Protein AF-A0A7C1GXV6-F1 (afdb_monomer)

Solvent-accessible surface area (backbone atoms only — not comparable to full-atom values): 8907 Å² total; per-residue (Å²): 90,72,51,75,50,75,49,78,48,62,42,33,51,74,72,51,61,71,43,50,55,37,49,70,36,58,90,50,92,88,45,74,55,27,52,64,57,27,50,49,41,49,56,13,44,75,26,72,30,44,61,50,76,50,57,36,68,71,62,5,38,41,39,38,34,27,36,34,86,86,38,89,80,54,76,77,85,72,67,52,35,61,52,54,46,50,55,42,55,77,35,64,89,58,82,51,77,48,77,50,76,42,95,95,42,74,37,77,48,49,49,62,64,48,43,71,72,46,60,89,56,57,68,60,37,72,67,48,44,51,50,52,34,49,51,46,47,51,48,55,54,59,52,73,56,69,93,76,88,83,84,87,135

pLDDT: mean 88.83, std 12.43, range [42.03, 98.38]

Secondary structure (DSSP, 8-state):
-EEEEEE-S----HHHHHHTTSTT--S-SS-S---HHHHHHHHHHHTT--EEEEEETTTEEEEEEE--TT-TT------HHHHHHHHHHH-TTS--EEEEEETTEEEEEEHHHHHHHHTTS-TTSHHHHHHHHHHHHHHHHGGGS-TT-----

Nearest PDB structures (foldseek):
  1gkz-assembly1_A  TM=8.587E-01  e=1.634E-03  Rattus norvegicus
  8f5s-assembly1_A-3  TM=8.674E-01  e=2.210E-03  Homo sapiens
  8f5f-assembly1_A-3  TM=8.653E-01  e=2.347E-03  Homo sapiens
  8f5j-assembly1_A-2  TM=8.456E-01  e=3.372E-03  Homo sapiens
  2e0a-assembly1_B  TM=7.970E-01  e=4.843E-03  Homo sapiens

Mean predicted aligned error: 6.39 Å

Structure (mmCIF, N/CA/C/O backbone):
data_AF-A0A7C1GXV6-F1
#
_entry.id   AF-A0A7C1GXV6-F1
#
loop_
_atom_site.group_PDB
_atom_site.id
_atom_site.type_symbol
_atom_site.label_atom_id
_atom_site.label_alt_id
_atom_site.label_comp_id
_atom_site.label_asym_id
_atom_site.label_entity_id
_atom_site.label_seq_id
_atom_site.pdbx_PDB_ins_code
_atom_site.Cartn_x
_atom_site.Cartn_y
_atom_site.Cartn_z
_atom_site.occupancy
_atom_site.B_iso_or_equiv
_atom_site.auth_seq_id
_atom_site.auth_comp_id
_atom_site.auth_asym_id
_atom_site.auth_atom_id
_atom_site.pdbx_PDB_model_num
ATOM 1 N N . PHE A 1 1 ? 15.215 -4.559 -0.369 1.00 86.38 1 PHE A N 1
ATOM 2 C CA . PHE A 1 1 ? 13.899 -3.974 -0.029 1.00 86.38 1 PHE A CA 1
ATOM 3 C C . PHE A 1 1 ? 12.876 -4.410 -1.057 1.00 86.38 1 PHE A C 1
ATOM 5 O O . PHE A 1 1 ? 13.225 -4.508 -2.227 1.00 86.38 1 PHE A O 1
ATOM 12 N N . SER A 1 2 ? 11.643 -4.681 -0.638 1.00 92.69 2 SER A N 1
ATOM 13 C CA . SER A 1 2 ? 10.553 -5.011 -1.553 1.00 92.69 2 SER A CA 1
ATOM 14 C C . SER A 1 2 ? 9.232 -4.434 -1.067 1.00 92.69 2 SER A C 1
ATOM 16 O O . SER A 1 2 ? 8.992 -4.388 0.137 1.00 92.69 2 SER A O 1
ATOM 18 N N . LEU A 1 3 ? 8.380 -4.070 -2.015 1.00 94.56 3 LEU A N 1
ATOM 19 C CA . LEU A 1 3 ? 6.985 -3.704 -1.825 1.00 94.56 3 LEU A CA 1
ATOM 20 C C . LEU A 1 3 ? 6.117 -4.748 -2.527 1.00 94.56 3 LEU A C 1
ATOM 22 O O . LEU A 1 3 ? 6.403 -5.128 -3.661 1.00 94.56 3 LEU A O 1
ATOM 26 N N . GLU A 1 4 ? 5.052 -5.180 -1.867 1.00 97.50 4 GLU A N 1
ATOM 27 C CA . GLU A 1 4 ? 4.032 -6.031 -2.465 1.00 97.50 4 GLU A CA 1
ATOM 28 C C . GLU A 1 4 ? 2.654 -5.456 -2.148 1.00 97.50 4 GLU A C 1
ATOM 30 O O . GLU A 1 4 ? 2.392 -5.054 -1.015 1.00 97.50 4 GLU A O 1
ATOM 35 N N . VAL A 1 5 ? 1.792 -5.395 -3.158 1.00 97.50 5 VAL A N 1
ATOM 36 C CA . VAL A 1 5 ? 0.395 -4.975 -3.032 1.00 97.50 5 VAL A CA 1
ATOM 37 C C . VAL A 1 5 ? -0.470 -6.086 -3.603 1.00 97.50 5 VAL A C 1
ATOM 39 O O . VAL A 1 5 ? -0.205 -6.574 -4.703 1.00 97.50 5 VAL A O 1
ATOM 42 N N . ARG A 1 6 ? -1.495 -6.482 -2.848 1.00 98.38 6 ARG A N 1
ATOM 43 C CA . ARG A 1 6 ? -2.480 -7.486 -3.251 1.00 98.38 6 ARG A CA 1
ATOM 44 C C . ARG A 1 6 ? -3.876 -6.900 -3.130 1.00 98.38 6 ARG A C 1
ATOM 46 O O . ARG A 1 6 ? -4.179 -6.261 -2.126 1.00 98.38 6 ARG A O 1
ATOM 53 N N . ASP A 1 7 ? -4.715 -7.156 -4.121 1.00 97.69 7 ASP A N 1
ATOM 54 C CA . ASP A 1 7 ? -6.144 -6.867 -4.072 1.00 97.69 7 ASP A CA 1
ATOM 55 C C . ASP A 1 7 ? -6.963 -8.087 -4.505 1.00 97.69 7 ASP A C 1
ATOM 57 O O . ASP A 1 7 ? -6.455 -8.989 -5.167 1.00 97.69 7 ASP A O 1
ATOM 61 N N . ASN A 1 8 ? -8.236 -8.096 -4.119 1.00 97.56 8 ASN A N 1
ATOM 62 C CA . ASN A 1 8 ? -9.256 -9.059 -4.536 1.00 97.56 8 ASN A CA 1
ATOM 63 C C . ASN A 1 8 ? -10.274 -8.407 -5.492 1.00 97.56 8 ASN A C 1
ATOM 65 O O . ASN A 1 8 ? -11.471 -8.700 -5.441 1.00 97.56 8 ASN A O 1
ATOM 69 N N . GLY A 1 9 ? -9.818 -7.443 -6.296 1.00 95.69 9 GLY A N 1
ATOM 70 C CA . GLY A 1 9 ? -10.647 -6.716 -7.247 1.00 95.69 9 GLY A CA 1
ATOM 71 C C . GLY A 1 9 ? -10.993 -7.540 -8.488 1.00 95.69 9 GLY A C 1
ATOM 72 O O . GLY A 1 9 ? -10.887 -8.761 -8.524 1.00 95.69 9 GLY A O 1
ATOM 73 N N . SER A 1 10 ? -11.390 -6.856 -9.562 1.00 96.25 10 SER A N 1
ATOM 74 C CA . SER A 1 10 ? -11.804 -7.510 -10.812 1.00 96.25 10 SER A CA 1
ATOM 75 C C . SER A 1 10 ? -10.677 -8.235 -11.549 1.00 96.25 10 SER A C 1
ATOM 77 O O . SER A 1 10 ? -10.966 -9.004 -12.461 1.00 96.25 10 SER A O 1
ATOM 79 N N . GLY A 1 11 ? -9.418 -7.960 -11.204 1.00 96.50 11 GLY A N 1
ATOM 80 C CA . GLY A 1 11 ? -8.251 -8.417 -11.951 1.00 96.50 11 GLY A CA 1
ATOM 81 C C . GLY A 1 11 ? -8.220 -7.924 -13.402 1.00 96.50 11 GLY A C 1
ATOM 82 O O . GLY A 1 11 ? -8.997 -7.050 -13.804 1.00 96.50 11 GLY A O 1
ATOM 83 N N . MET A 1 12 ? -7.287 -8.482 -14.167 1.00 96.50 12 MET A N 1
ATOM 84 C CA . MET A 1 12 ? -6.984 -8.159 -15.560 1.00 96.50 12 MET A CA 1
ATOM 85 C C . MET A 1 12 ? -6.825 -9.456 -16.362 1.00 96.50 12 MET A C 1
ATOM 87 O O . MET A 1 12 ? -6.446 -10.490 -15.810 1.00 96.50 12 MET A O 1
ATOM 91 N N . ASP A 1 13 ? -7.138 -9.407 -17.655 1.00 95.81 13 ASP A N 1
ATOM 92 C CA . ASP A 1 13 ? -6.789 -10.472 -18.596 1.00 95.81 13 ASP A CA 1
ATOM 93 C C . ASP A 1 13 ? -5.334 -10.325 -19.077 1.00 95.81 13 ASP A C 1
ATOM 95 O O . ASP A 1 13 ? -4.672 -9.320 -18.808 1.00 95.81 13 ASP A O 1
ATOM 99 N N . GLU A 1 14 ? -4.823 -11.339 -19.779 1.00 93.75 14 GLU A N 1
ATOM 100 C CA . GLU A 1 14 ? -3.433 -11.365 -20.261 1.00 93.75 14 GLU A CA 1
ATOM 101 C C . GLU A 1 14 ? -3.111 -10.153 -21.148 1.00 93.75 14 GLU A C 1
ATOM 103 O O . GLU A 1 14 ? -2.085 -9.501 -20.961 1.00 93.75 14 GLU A O 1
ATOM 108 N N . ALA A 1 15 ? -4.033 -9.783 -22.043 1.00 92.81 15 ALA A N 1
ATOM 109 C CA . ALA A 1 15 ? -3.870 -8.633 -22.927 1.00 92.81 15 ALA A CA 1
ATOM 110 C C . ALA A 1 15 ? -3.752 -7.313 -22.144 1.00 92.81 15 ALA A C 1
ATOM 112 O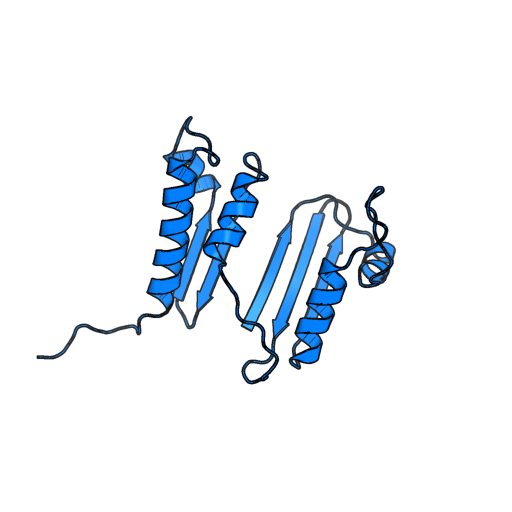 O . ALA A 1 15 ? -2.912 -6.469 -22.456 1.00 92.81 15 ALA A O 1
ATOM 113 N N . MET A 1 16 ? -4.565 -7.117 -21.103 1.00 92.88 16 MET A N 1
ATOM 114 C CA . MET A 1 16 ? -4.483 -5.929 -20.258 1.00 92.88 16 MET A CA 1
ATOM 115 C C . MET A 1 16 ? -3.217 -5.926 -19.395 1.00 92.88 16 MET A C 1
ATOM 117 O O . MET A 1 16 ? -2.639 -4.856 -19.206 1.00 92.88 16 MET A O 1
ATOM 121 N N . VAL A 1 17 ? -2.755 -7.082 -18.908 1.00 93.12 17 VAL A N 1
ATOM 122 C CA . VAL A 1 17 ? -1.492 -7.193 -18.152 1.00 93.12 17 VAL A CA 1
ATOM 123 C C . VAL A 1 17 ? -0.298 -6.718 -18.984 1.00 93.12 17 VAL A C 1
ATOM 125 O O . VAL A 1 17 ? 0.561 -6.009 -18.454 1.00 93.12 17 VAL A O 1
ATOM 128 N N . GLU A 1 18 ? -0.257 -7.034 -20.279 1.00 89.56 18 GLU A N 1
ATOM 129 C CA . GLU A 1 18 ? 0.798 -6.555 -21.183 1.00 89.56 18 GLU A CA 1
ATOM 130 C C . GLU A 1 18 ? 0.754 -5.031 -21.384 1.00 89.56 18 GLU A C 1
ATOM 132 O O . GLU A 1 18 ? 1.796 -4.377 -21.461 1.00 89.56 18 GLU A O 1
ATOM 137 N N . LEU A 1 19 ? -0.449 -4.451 -21.418 1.00 91.38 19 LEU A N 1
ATOM 138 C CA . LEU A 1 19 ? -0.658 -3.024 -21.676 1.00 91.38 19 LEU A CA 1
ATOM 139 C C . LEU A 1 19 ? -0.534 -2.141 -20.431 1.00 91.38 19 LEU A C 1
ATOM 141 O O . LEU A 1 19 ? -0.221 -0.959 -20.553 1.00 91.38 19 LEU A O 1
ATOM 145 N N . VAL A 1 20 ? -0.766 -2.668 -19.225 1.00 92.00 20 VAL A N 1
ATOM 146 C CA . VAL A 1 20 ? -0.875 -1.852 -17.998 1.00 92.00 20 VAL A CA 1
ATOM 147 C C . VAL A 1 20 ? 0.433 -1.155 -17.589 1.00 92.00 20 VAL A C 1
ATOM 149 O O . VAL A 1 20 ? 0.431 -0.264 -16.736 1.00 92.00 20 VAL A O 1
ATOM 152 N N . LEU A 1 21 ? 1.556 -1.548 -18.196 1.00 90.56 21 LEU A N 1
ATOM 153 C CA . LEU A 1 21 ? 2.859 -0.908 -18.016 1.00 90.56 21 LEU A CA 1
ATOM 154 C C . LEU A 1 21 ? 3.148 0.203 -19.034 1.00 90.56 21 LEU A C 1
ATOM 156 O O . LEU A 1 21 ? 4.166 0.882 -18.893 1.00 90.56 21 LEU A O 1
ATOM 160 N N . ASP A 1 22 ? 2.269 0.430 -20.010 1.00 89.44 22 ASP A N 1
ATOM 161 C CA . ASP A 1 22 ? 2.335 1.590 -20.895 1.00 89.44 22 ASP A CA 1
ATOM 162 C C . ASP A 1 22 ? 1.826 2.849 -20.149 1.00 89.44 22 ASP A C 1
ATOM 164 O O . ASP A 1 22 ? 0.660 2.899 -19.747 1.00 89.44 22 ASP A O 1
ATOM 168 N N . PRO A 1 23 ? 2.653 3.902 -19.972 1.00 85.31 23 PRO A N 1
ATOM 169 C CA . PRO A 1 23 ? 2.247 5.171 -19.353 1.00 85.31 23 PRO A CA 1
ATOM 170 C C . PRO A 1 23 ? 1.008 5.833 -19.976 1.00 85.31 23 PRO A C 1
ATOM 172 O O . PRO A 1 23 ? 0.310 6.602 -19.299 1.00 85.31 23 PRO A O 1
ATOM 175 N N . PHE A 1 24 ? 0.743 5.551 -21.252 1.00 85.25 24 PHE A N 1
ATOM 176 C CA . PHE A 1 24 ? -0.370 6.099 -22.024 1.00 85.25 24 PHE A CA 1
ATOM 177 C C . PHE A 1 24 ? -1.614 5.204 -22.005 1.00 85.25 24 PHE A C 1
ATOM 179 O O . PHE A 1 24 ? -2.677 5.625 -22.466 1.00 85.25 24 PHE A O 1
ATOM 186 N N . PHE A 1 25 ? -1.520 4.001 -21.435 1.00 84.25 25 PHE A N 1
ATOM 187 C CA . PHE A 1 25 ? -2.660 3.118 -21.240 1.00 84.25 25 PHE A CA 1
ATOM 188 C C . PHE A 1 25 ? -3.361 3.392 -19.904 1.00 84.25 25 PHE A C 1
ATOM 190 O O . PHE A 1 25 ? -2.744 3.623 -18.863 1.00 84.25 25 PHE A O 1
ATOM 197 N N . THR A 1 26 ? -4.694 3.380 -19.921 1.00 81.69 26 THR A N 1
ATOM 198 C CA . THR A 1 26 ? -5.530 3.515 -18.723 1.00 81.69 26 THR A CA 1
ATOM 199 C C . THR A 1 26 ? -6.972 3.139 -19.031 1.00 81.69 26 THR A C 1
ATOM 201 O O . THR A 1 26 ? -7.510 3.464 -20.086 1.00 81.69 26 THR A O 1
ATOM 204 N N . THR A 1 27 ? -7.639 2.509 -18.069 1.00 81.75 27 THR A N 1
ATOM 205 C CA . THR A 1 27 ? -9.080 2.221 -18.129 1.00 81.75 27 THR A CA 1
ATOM 206 C C . THR A 1 27 ? -9.930 3.366 -17.564 1.00 81.75 27 THR A C 1
ATOM 208 O O . THR A 1 27 ? -11.160 3.353 -17.660 1.00 81.75 27 THR A O 1
ATOM 211 N N . LYS A 1 28 ? -9.302 4.393 -16.969 1.00 79.44 28 LYS A N 1
ATOM 212 C CA . LYS A 1 28 ? -10.008 5.536 -16.375 1.00 79.44 28 LYS A CA 1
ATOM 213 C C . LYS A 1 28 ? -10.509 6.478 -17.470 1.00 79.44 28 LYS A C 1
ATOM 215 O O . LYS A 1 28 ? -9.727 7.034 -18.225 1.00 79.44 28 LYS A O 1
ATOM 220 N N . LYS A 1 29 ? -11.815 6.757 -17.490 1.00 73.06 29 LYS A N 1
ATOM 221 C CA . LYS A 1 29 ? -12.441 7.626 -18.511 1.00 73.06 29 LYS A CA 1
ATOM 222 C C . LYS A 1 29 ? -12.004 9.098 -18.443 1.00 73.06 29 LYS A C 1
ATOM 224 O O . LYS A 1 29 ? -12.011 9.785 -19.455 1.00 73.06 29 LYS A O 1
ATOM 229 N N . VAL A 1 30 ? -11.642 9.587 -17.253 1.00 75.56 30 VAL A N 1
ATOM 230 C CA . VAL A 1 30 ? -11.319 11.010 -17.014 1.00 75.56 30 VAL A CA 1
ATOM 231 C C . VAL A 1 30 ? -9.823 11.302 -17.163 1.00 75.56 30 VAL A C 1
ATOM 233 O O . VAL A 1 30 ? -9.439 12.389 -17.585 1.00 75.56 30 VAL A O 1
ATOM 236 N N . ARG A 1 31 ? -8.957 10.340 -16.827 1.00 68.38 31 ARG A N 1
ATOM 237 C CA . ARG A 1 31 ? -7.499 10.484 -16.943 1.00 68.38 31 ARG A CA 1
ATOM 238 C C . ARG A 1 31 ? -7.018 9.659 -18.119 1.00 68.38 31 ARG A C 1
ATOM 240 O O . ARG A 1 31 ? -7.269 8.467 -18.122 1.00 68.38 31 ARG A O 1
ATOM 247 N N . ARG A 1 32 ? -6.279 10.273 -19.047 1.00 70.81 32 ARG A N 1
ATOM 248 C CA . ARG A 1 32 ? -5.685 9.600 -20.219 1.00 70.81 32 ARG A CA 1
ATOM 249 C C . ARG A 1 32 ? -4.328 8.934 -19.955 1.00 70.81 32 ARG A C 1
ATOM 251 O O . ARG A 1 32 ? -3.740 8.406 -20.881 1.00 70.81 32 ARG A O 1
ATOM 258 N N . VAL A 1 33 ? -3.832 8.972 -18.717 1.00 75.50 33 VAL A N 1
ATOM 259 C CA . VAL A 1 33 ? -2.556 8.355 -18.324 1.00 75.50 33 VAL A CA 1
ATOM 260 C C . VAL A 1 33 ? -2.716 7.487 -17.080 1.00 75.50 33 VAL A C 1
ATOM 262 O O . VAL A 1 33 ? -3.482 7.828 -16.167 1.00 75.50 33 VAL A O 1
ATOM 265 N N . GLY A 1 34 ? -1.966 6.387 -17.044 1.00 80.25 34 GLY A N 1
ATOM 266 C CA . GLY A 1 34 ? -1.933 5.400 -15.967 1.00 80.25 34 GLY A CA 1
ATOM 267 C C . GLY A 1 34 ? -0.530 5.251 -15.386 1.00 80.25 34 GLY A C 1
ATOM 268 O O . GLY A 1 34 ? 0.069 4.196 -15.486 1.00 80.25 34 GLY A O 1
ATOM 269 N N . LEU A 1 35 ? 0.019 6.303 -14.771 1.00 87.56 35 LEU A N 1
ATOM 270 C CA . LEU A 1 35 ? 1.458 6.363 -14.459 1.00 87.56 35 LEU A CA 1
ATOM 271 C C . LEU A 1 35 ? 1.932 5.484 -13.287 1.00 87.56 35 LEU A C 1
ATOM 273 O O . LEU A 1 35 ? 3.126 5.240 -13.172 1.00 87.56 35 LEU A O 1
ATOM 277 N N . GLY A 1 36 ? 1.039 4.998 -12.420 1.00 90.31 36 GLY A N 1
ATOM 278 C CA . GLY A 1 36 ? 1.429 4.330 -11.169 1.00 90.31 36 GLY A CA 1
ATOM 279 C C . GLY A 1 36 ? 2.297 3.080 -11.362 1.00 90.31 36 GLY A C 1
ATOM 280 O O . GLY A 1 36 ? 3.423 3.031 -10.874 1.00 90.31 36 GLY A O 1
ATOM 281 N N . LEU A 1 37 ? 1.788 2.080 -12.090 1.00 94.50 37 LEU A N 1
ATOM 282 C CA . LEU A 1 37 ? 2.517 0.832 -12.351 1.00 94.50 37 LEU A CA 1
ATOM 283 C C . LEU A 1 37 ? 3.747 1.028 -13.255 1.00 94.50 37 LEU A C 1
ATOM 285 O O . LEU A 1 37 ? 4.801 0.493 -12.905 1.00 94.50 37 LEU A O 1
ATOM 289 N N . PRO A 1 38 ? 3.686 1.829 -14.340 1.00 93.81 38 PRO A N 1
ATOM 290 C CA . PRO A 1 38 ? 4.869 2.162 -15.128 1.00 93.81 38 PRO A CA 1
ATOM 291 C C . PRO A 1 38 ? 5.985 2.798 -14.290 1.00 93.81 38 PRO A C 1
ATOM 293 O O . PRO A 1 38 ? 7.133 2.363 -14.371 1.00 93.81 38 PRO A O 1
ATOM 296 N N . MET A 1 39 ? 5.659 3.776 -13.433 1.00 92.88 39 MET A N 1
ATOM 297 C CA . MET A 1 39 ? 6.649 4.434 -12.569 1.00 92.88 39 MET A CA 1
ATOM 298 C C . MET A 1 39 ? 7.216 3.483 -11.511 1.00 92.88 39 MET A C 1
ATOM 300 O O . MET A 1 39 ? 8.418 3.510 -11.259 1.00 92.88 39 MET A O 1
ATOM 304 N N . LEU A 1 40 ? 6.388 2.616 -10.917 1.00 93.50 40 LEU A N 1
ATOM 305 C CA . LEU A 1 40 ? 6.851 1.616 -9.950 1.00 93.50 40 LEU A CA 1
ATOM 306 C C . LEU A 1 40 ? 7.797 0.595 -10.601 1.00 93.50 40 LEU A C 1
ATOM 308 O O . LEU A 1 40 ? 8.856 0.293 -10.051 1.00 93.50 40 LEU A O 1
ATOM 312 N N . SER A 1 41 ? 7.434 0.104 -11.788 1.00 94.31 41 SER A N 1
ATOM 313 C CA . SER A 1 41 ? 8.259 -0.813 -12.581 1.00 94.31 41 SER A CA 1
ATOM 314 C C . SER A 1 41 ? 9.596 -0.178 -12.960 1.00 94.31 41 SER A C 1
ATOM 316 O O . SER A 1 41 ? 10.653 -0.788 -12.781 1.00 94.31 41 SER A O 1
ATOM 318 N N . GLN A 1 42 ? 9.573 1.080 -13.409 1.00 92.62 42 GLN A N 1
ATOM 319 C CA . GLN A 1 42 ? 10.783 1.834 -13.720 1.00 92.62 42 GLN A CA 1
ATOM 320 C C . GLN A 1 42 ? 11.663 2.029 -12.479 1.00 92.62 42 GLN A C 1
ATOM 322 O O . GLN A 1 42 ? 12.857 1.754 -12.546 1.00 92.62 42 GLN A O 1
ATOM 327 N N . ALA A 1 43 ? 11.092 2.449 -11.347 1.00 91.44 43 ALA A N 1
ATOM 328 C CA . ALA A 1 43 ? 11.842 2.670 -10.111 1.00 91.44 43 ALA A CA 1
ATOM 329 C C . ALA A 1 43 ? 12.533 1.387 -9.616 1.00 91.44 43 ALA A C 1
ATOM 331 O O . ALA A 1 43 ? 13.709 1.421 -9.255 1.00 91.44 43 ALA A O 1
ATOM 332 N N . ALA A 1 44 ? 11.842 0.244 -9.657 1.00 93.00 44 ALA A N 1
ATOM 333 C CA . ALA A 1 44 ? 12.430 -1.047 -9.303 1.00 93.00 44 ALA A CA 1
ATOM 334 C C . ALA A 1 44 ? 13.634 -1.379 -10.200 1.00 93.00 44 ALA A C 1
ATOM 336 O O . ALA A 1 44 ? 14.740 -1.608 -9.702 1.00 93.00 44 ALA A O 1
ATOM 337 N N . ARG A 1 45 ? 13.448 -1.305 -11.525 1.00 91.81 45 ARG A N 1
ATOM 338 C CA . ARG A 1 45 ? 14.485 -1.623 -12.522 1.00 91.81 45 ARG A CA 1
ATOM 339 C C . ARG A 1 45 ? 15.685 -0.675 -12.462 1.00 91.81 45 ARG A C 1
ATOM 341 O O . ARG A 1 45 ? 16.816 -1.138 -12.556 1.00 91.81 45 ARG A O 1
ATOM 348 N N . LEU A 1 46 ? 15.461 0.628 -12.262 1.00 90.38 46 LEU A N 1
ATOM 349 C CA . LEU A 1 46 ? 16.536 1.626 -12.150 1.00 90.38 46 LEU A CA 1
ATOM 350 C C . LEU A 1 46 ? 17.451 1.371 -10.951 1.00 90.38 46 LEU A C 1
ATOM 352 O O . LEU A 1 46 ? 18.633 1.675 -11.015 1.00 90.38 46 LEU A O 1
ATOM 356 N N . THR A 1 47 ? 16.928 0.771 -9.881 1.00 88.94 47 THR A N 1
ATOM 357 C CA . THR A 1 47 ? 17.737 0.386 -8.714 1.00 88.94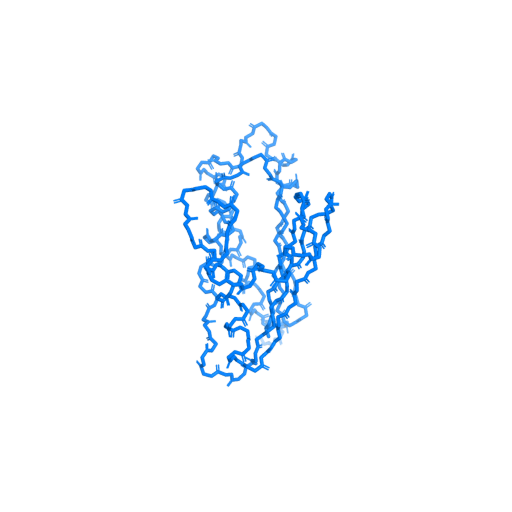 47 THR A CA 1
ATOM 358 C C . THR A 1 47 ? 18.395 -0.992 -8.852 1.00 88.94 47 THR A C 1
ATOM 360 O O . THR A 1 47 ? 18.879 -1.533 -7.860 1.00 88.94 47 THR A O 1
ATOM 363 N N . GLY A 1 48 ? 18.384 -1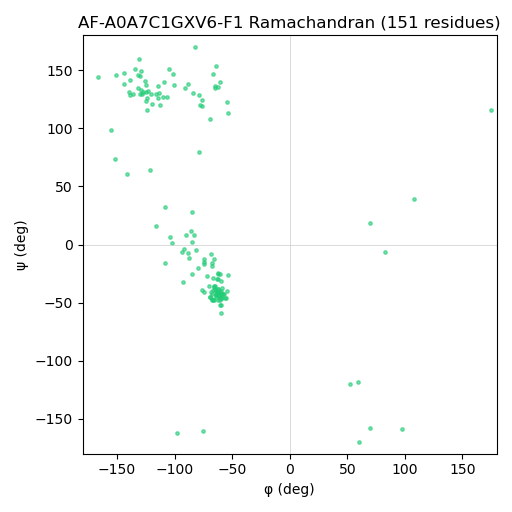.594 -10.048 1.00 89.12 48 GLY A N 1
ATOM 364 C CA . GLY A 1 48 ? 18.883 -2.954 -10.284 1.00 89.12 48 GLY A CA 1
ATOM 365 C C . GLY A 1 48 ? 18.013 -4.050 -9.662 1.00 89.12 48 GLY A C 1
ATOM 366 O O . GLY A 1 48 ? 18.491 -5.158 -9.434 1.00 89.12 48 GLY A O 1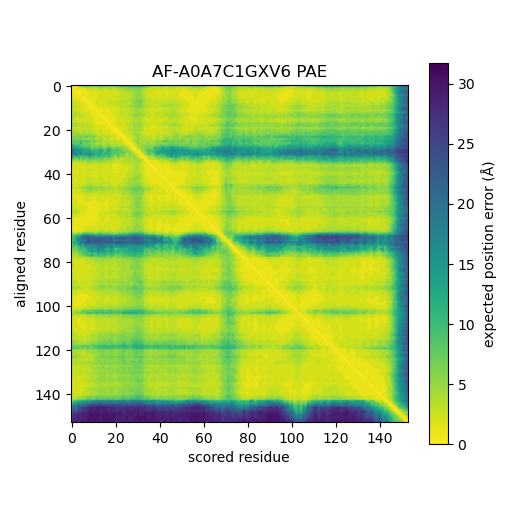
ATOM 367 N N . GLY A 1 49 ? 16.763 -3.728 -9.326 1.00 92.88 49 GLY A N 1
ATOM 368 C CA . GLY A 1 49 ? 15.793 -4.667 -8.783 1.00 92.88 49 GLY A CA 1
ATOM 369 C C . GLY A 1 49 ? 14.837 -5.224 -9.839 1.00 92.88 49 GLY A C 1
ATOM 370 O O . GLY A 1 49 ? 15.077 -5.141 -11.043 1.00 92.88 49 GLY A O 1
ATOM 371 N N . GLU A 1 50 ? 13.724 -5.787 -9.378 1.00 95.31 50 GLU A N 1
ATOM 372 C CA . GLU A 1 50 ? 12.779 -6.542 -10.205 1.00 95.31 50 GLU A CA 1
ATOM 373 C C . GLU A 1 50 ? 11.348 -6.048 -10.010 1.00 95.31 50 GLU A C 1
ATOM 375 O O . GLU A 1 50 ? 10.963 -5.624 -8.923 1.00 95.31 50 GLU A O 1
ATOM 380 N N . PHE A 1 51 ? 10.535 -6.149 -11.056 1.00 96.31 51 PHE A N 1
ATOM 381 C CA . PHE A 1 51 ? 9.104 -5.874 -10.999 1.00 96.31 51 PHE A CA 1
ATOM 382 C C . PHE A 1 51 ? 8.341 -7.069 -11.562 1.00 96.31 51 PHE A C 1
ATOM 384 O O . PHE A 1 51 ? 8.647 -7.524 -12.666 1.00 96.31 51 PHE A O 1
ATOM 391 N N . SER A 1 52 ? 7.330 -7.536 -10.834 1.00 96.88 52 SER A N 1
ATOM 392 C CA . SER A 1 52 ? 6.393 -8.551 -11.298 1.00 96.88 52 SER A CA 1
ATOM 393 C C . SER A 1 52 ? 4.948 -8.139 -11.029 1.00 96.88 52 SER A C 1
ATOM 395 O O . SER A 1 52 ? 4.629 -7.468 -10.045 1.00 96.88 52 SER A O 1
ATOM 397 N N . LEU A 1 53 ? 4.070 -8.546 -11.941 1.00 97.38 53 LEU A N 1
ATOM 398 C CA . LEU A 1 53 ? 2.634 -8.334 -11.867 1.00 97.38 53 LEU A CA 1
ATOM 399 C C . LEU A 1 53 ? 1.946 -9.636 -12.265 1.00 97.38 53 LEU A C 1
ATOM 401 O O . LEU A 1 53 ? 2.278 -10.224 -13.292 1.00 97.38 53 LEU A O 1
ATOM 405 N N . GLN A 1 54 ? 1.012 -10.086 -11.438 1.00 97.31 54 GLN A N 1
ATOM 406 C CA . GLN A 1 54 ? 0.167 -11.247 -11.691 1.00 97.31 54 GLN A CA 1
ATOM 407 C C . GLN A 1 54 ? -1.277 -10.813 -11.482 1.00 97.31 54 GLN A C 1
ATOM 409 O O . GLN A 1 54 ? -1.597 -10.193 -10.470 1.00 97.31 54 GLN A O 1
ATOM 414 N N . SER A 1 55 ? -2.146 -11.093 -12.442 1.00 97.69 55 SER A N 1
ATOM 415 C CA . SER A 1 55 ? -3.554 -10.725 -12.357 1.00 97.69 55 SER A CA 1
ATOM 416 C C . SER A 1 55 ? -4.384 -11.716 -13.146 1.00 97.69 55 SER A C 1
ATOM 418 O O . SER A 1 55 ? -3.924 -12.232 -14.165 1.00 97.69 55 SER A O 1
ATOM 420 N N . LYS A 1 56 ? -5.594 -11.982 -12.661 1.00 97.31 56 LYS A N 1
ATOM 421 C CA . LYS A 1 56 ? -6.564 -12.820 -13.358 1.00 97.31 56 LYS A CA 1
ATOM 422 C C . LYS A 1 56 ? -7.966 -12.282 -13.130 1.00 97.31 56 LYS A C 1
ATOM 424 O O . LYS A 1 56 ? -8.316 -11.882 -12.019 1.00 97.31 56 LYS A O 1
ATOM 429 N N . VAL A 1 57 ? -8.771 -12.281 -14.192 1.00 97.56 57 VAL A N 1
ATOM 430 C CA . VAL A 1 57 ? -10.158 -11.804 -14.155 1.00 97.56 57 VAL A CA 1
ATOM 431 C C . VAL A 1 57 ? -10.941 -12.523 -13.051 1.00 97.56 57 VAL A C 1
ATOM 433 O O . VAL A 1 57 ? -11.028 -13.749 -13.037 1.00 97.56 57 VAL A O 1
ATOM 436 N N . GLY A 1 58 ? -11.510 -11.741 -12.135 1.00 97.19 58 GLY A N 1
ATOM 437 C CA . GLY A 1 58 ? -12.287 -12.202 -10.983 1.00 97.19 58 GLY A CA 1
ATOM 438 C C . GLY A 1 58 ? -11.472 -12.635 -9.760 1.00 97.19 58 GLY A C 1
ATOM 439 O O . GLY A 1 58 ? -12.076 -12.906 -8.727 1.00 97.19 58 GLY A O 1
ATOM 440 N N . GLU A 1 59 ? -10.139 -12.689 -9.845 1.00 97.12 59 GLU A N 1
ATOM 441 C CA . GLU A 1 59 ? -9.267 -13.128 -8.739 1.00 97.12 59 GLU A CA 1
ATOM 442 C C . GLU A 1 59 ? -8.464 -11.982 -8.103 1.00 97.12 5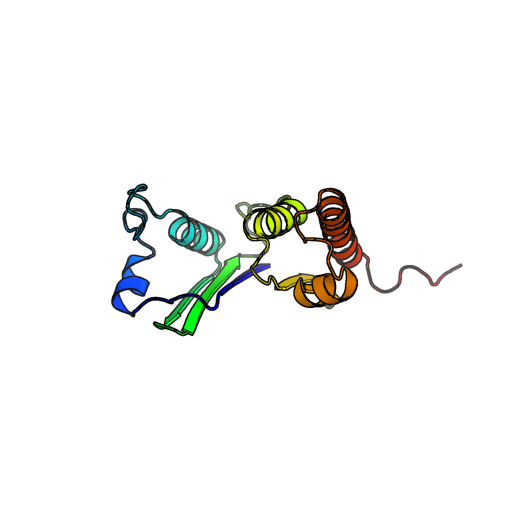9 GLU A C 1
ATOM 444 O O . GLU A 1 59 ? -7.966 -12.128 -6.988 1.00 97.12 59 GLU A O 1
ATOM 449 N N . GLY A 1 60 ? -8.365 -10.837 -8.783 1.00 97.69 60 GLY A N 1
ATOM 450 C CA . GLY A 1 60 ? -7.629 -9.664 -8.314 1.00 97.69 60 GLY A CA 1
ATOM 451 C C . GLY A 1 60 ? -6.223 -9.562 -8.899 1.00 97.69 60 GLY A C 1
ATOM 452 O O . GLY A 1 60 ? -5.938 -10.091 -9.979 1.00 97.69 60 GLY A O 1
ATOM 453 N N . THR A 1 61 ? -5.353 -8.818 -8.218 1.00 98.25 61 THR A N 1
ATOM 454 C CA . THR A 1 61 ? -4.000 -8.504 -8.700 1.00 98.25 61 THR A CA 1
ATOM 455 C C . THR A 1 61 ? -2.973 -8.583 -7.579 1.00 98.25 61 THR A C 1
ATOM 457 O O . THR A 1 61 ? -3.214 -8.145 -6.456 1.00 98.25 61 THR A O 1
ATOM 460 N N . VAL A 1 62 ? -1.790 -9.095 -7.911 1.00 98.38 62 VAL A N 1
ATOM 461 C CA . VAL A 1 62 ? -0.585 -9.050 -7.086 1.00 98.38 62 VAL A CA 1
ATOM 462 C C . VAL A 1 62 ? 0.494 -8.293 -7.847 1.00 98.38 62 VAL A C 1
ATOM 464 O O . VAL A 1 62 ? 0.898 -8.690 -8.941 1.00 98.38 62 VAL A O 1
ATOM 467 N N . VAL A 1 63 ? 0.983 -7.209 -7.256 1.00 98.00 63 VAL A N 1
ATOM 468 C CA . VAL A 1 63 ? 2.111 -6.427 -7.771 1.00 98.00 63 VAL A CA 1
ATOM 469 C C . VAL A 1 63 ? 3.251 -6.519 -6.777 1.00 98.00 63 VAL A C 1
ATOM 471 O O . VAL A 1 63 ? 3.059 -6.237 -5.595 1.00 98.00 63 VAL A O 1
ATOM 474 N N . ARG A 1 64 ? 4.447 -6.862 -7.252 1.00 97.81 64 ARG A N 1
ATOM 475 C CA . ARG A 1 64 ? 5.652 -6.930 -6.429 1.00 97.81 64 ARG A CA 1
ATOM 476 C C . ARG A 1 64 ? 6.789 -6.161 -7.084 1.00 97.81 64 ARG A C 1
ATOM 478 O O . ARG A 1 64 ? 7.113 -6.371 -8.248 1.00 97.81 64 ARG A O 1
ATOM 485 N N . ALA A 1 65 ? 7.418 -5.288 -6.310 1.00 96.19 65 ALA A N 1
ATOM 486 C CA . ALA A 1 65 ? 8.585 -4.518 -6.708 1.00 96.19 65 ALA A CA 1
ATOM 487 C C . ALA A 1 65 ? 9.720 -4.770 -5.713 1.00 96.19 65 ALA A C 1
ATOM 489 O O . ALA A 1 65 ? 9.550 -4.600 -4.507 1.00 96.19 65 ALA A O 1
ATOM 490 N N . VAL A 1 66 ? 10.879 -5.180 -6.206 1.00 94.56 66 VAL A N 1
ATOM 491 C CA . VAL A 1 66 ? 12.122 -5.354 -5.452 1.00 94.56 66 VAL A CA 1
ATOM 492 C C . VAL A 1 66 ? 13.077 -4.253 -5.875 1.00 94.56 66 VAL A C 1
ATOM 494 O O . VAL A 1 66 ? 13.158 -3.931 -7.054 1.00 94.56 66 VAL A O 1
ATOM 497 N N . PHE A 1 67 ? 13.814 -3.695 -4.922 1.00 91.12 67 PHE A N 1
ATOM 498 C CA . PHE A 1 67 ? 14.761 -2.609 -5.153 1.00 91.12 67 PHE A CA 1
ATOM 499 C C . PHE A 1 67 ? 16.140 -2.993 -4.615 1.00 91.12 67 PHE A C 1
ATOM 501 O O . PHE A 1 67 ? 16.241 -3.580 -3.523 1.00 91.12 67 PHE A O 1
ATOM 508 N N . GLY A 1 68 ? 17.194 -2.632 -5.352 1.00 84.94 68 GLY A N 1
ATOM 509 C CA . GLY A 1 68 ? 18.580 -2.874 -4.952 1.00 84.94 68 GLY A CA 1
ATOM 510 C C . GLY A 1 68 ? 18.942 -2.147 -3.654 1.00 84.94 68 GLY A C 1
ATOM 511 O O . GLY A 1 68 ? 18.577 -0.992 -3.438 1.00 84.94 68 GLY A O 1
ATOM 512 N N . HIS A 1 69 ? 19.636 -2.844 -2.748 1.00 64.69 69 HIS A N 1
ATOM 513 C CA . HIS A 1 69 ? 19.863 -2.375 -1.373 1.00 64.69 69 HIS A CA 1
ATOM 514 C C . HIS A 1 69 ? 20.849 -1.202 -1.257 1.00 64.69 69 HIS A C 1
ATOM 516 O O . HIS A 1 69 ? 20.738 -0.430 -0.308 1.00 64.69 69 HIS A O 1
ATOM 522 N N . SER A 1 70 ? 21.780 -1.072 -2.202 1.00 61.97 70 SER A N 1
ATOM 523 C CA . SER A 1 70 ? 22.905 -0.125 -2.187 1.00 61.97 70 SER A CA 1
ATOM 524 C C . SER A 1 70 ? 22.847 0.920 -3.309 1.00 61.97 70 SER A C 1
ATOM 526 O O . SER A 1 70 ? 23.851 1.565 -3.601 1.00 61.97 70 SER A O 1
ATOM 528 N N . HIS A 1 71 ? 21.690 1.095 -3.956 1.00 59.94 71 HIS A N 1
ATOM 529 C CA . HIS A 1 71 ? 21.556 2.053 -5.051 1.00 59.94 71 HIS A CA 1
ATOM 530 C C . HIS A 1 71 ? 21.291 3.469 -4.523 1.00 59.94 71 HIS A C 1
ATOM 532 O O . HIS A 1 71 ? 20.377 3.666 -3.722 1.00 59.94 71 HIS A O 1
ATOM 538 N N . ILE A 1 72 ? 22.055 4.454 -5.006 1.00 58.44 72 ILE A N 1
ATOM 539 C CA . ILE A 1 72 ? 21.931 5.875 -4.619 1.00 58.44 72 ILE A CA 1
ATOM 540 C C . ILE A 1 72 ? 20.527 6.417 -4.945 1.00 58.44 72 ILE A C 1
ATOM 542 O O . ILE A 1 72 ? 19.985 7.228 -4.201 1.00 58.44 72 ILE A O 1
ATOM 546 N N . ASP A 1 73 ? 19.900 5.892 -5.999 1.00 59.91 73 ASP A N 1
ATOM 547 C CA . ASP A 1 73 ? 18.554 6.292 -6.440 1.00 59.91 73 ASP A CA 1
ATOM 548 C C . ASP A 1 73 ? 17.402 5.607 -5.687 1.00 59.91 73 ASP A C 1
ATOM 550 O O . ASP A 1 73 ? 16.235 5.732 -6.077 1.00 59.91 73 ASP A O 1
ATOM 554 N N . ARG A 1 74 ? 17.683 4.857 -4.614 1.00 67.31 74 ARG A N 1
ATOM 555 C CA . ARG A 1 74 ? 16.613 4.265 -3.810 1.00 67.31 74 ARG A CA 1
ATOM 556 C C . ARG A 1 74 ? 15.866 5.369 -3.063 1.00 67.31 74 ARG A C 1
ATOM 558 O O . ARG A 1 74 ? 16.353 5.915 -2.077 1.00 67.31 74 ARG A O 1
ATOM 565 N N . GLN A 1 75 ? 14.641 5.636 -3.504 1.00 69.00 75 GLN A N 1
ATOM 566 C CA . GLN A 1 75 ? 13.757 6.573 -2.823 1.00 69.00 75 GLN A CA 1
ATOM 567 C C . GLN A 1 75 ? 13.465 6.099 -1.387 1.00 69.00 75 GLN A C 1
ATOM 569 O O . GLN A 1 75 ? 13.275 4.896 -1.158 1.00 69.00 75 GLN A O 1
ATOM 574 N N . PRO A 1 76 ? 13.431 7.020 -0.406 1.00 75.62 76 PRO A N 1
ATOM 575 C CA . PRO A 1 76 ? 13.018 6.682 0.946 1.00 75.62 76 PRO A CA 1
ATOM 576 C C . PRO A 1 76 ? 11.551 6.241 0.953 1.00 75.62 76 PRO A C 1
ATOM 578 O O . PRO A 1 76 ? 10.753 6.671 0.124 1.00 75.62 76 PRO A O 1
ATOM 581 N N . LEU A 1 77 ? 11.185 5.416 1.934 1.00 80.25 77 LEU A N 1
ATOM 582 C CA . LEU A 1 77 ? 9.806 4.946 2.108 1.00 80.25 77 LEU A CA 1
ATOM 583 C C . LEU A 1 77 ? 8.803 6.080 2.397 1.00 80.25 77 LEU A C 1
ATOM 585 O O . LEU A 1 77 ? 7.622 5.938 2.099 1.00 80.25 77 LEU A O 1
ATOM 589 N N . GLY A 1 78 ? 9.262 7.204 2.953 1.00 87.19 78 GLY A N 1
ATOM 590 C CA . GLY A 1 78 ? 8.400 8.332 3.317 1.00 87.19 78 GLY A CA 1
ATOM 591 C C . GLY A 1 78 ? 7.479 8.035 4.511 1.00 87.19 78 GLY A C 1
ATOM 592 O O . GLY A 1 78 ? 7.761 7.155 5.323 1.00 87.19 78 GLY A O 1
ATOM 593 N N . ASP A 1 79 ? 6.377 8.787 4.634 1.00 92.69 79 ASP A N 1
ATOM 594 C CA . ASP A 1 79 ? 5.373 8.611 5.702 1.00 92.69 79 ASP A CA 1
ATOM 595 C C . ASP A 1 79 ? 4.441 7.431 5.381 1.00 92.69 79 ASP A C 1
ATOM 597 O O . ASP A 1 79 ? 3.318 7.603 4.890 1.00 92.69 79 ASP A O 1
ATOM 601 N N . ILE A 1 80 ? 4.917 6.210 5.639 1.00 93.69 80 ILE A N 1
ATOM 602 C CA . ILE A 1 80 ? 4.119 4.996 5.423 1.00 93.69 80 ILE A CA 1
ATOM 603 C C . ILE A 1 80 ? 2.884 4.979 6.323 1.00 93.69 80 ILE A C 1
ATOM 605 O O . ILE A 1 80 ? 1.796 4.663 5.847 1.00 93.69 80 ILE A O 1
ATOM 609 N N . ALA A 1 81 ? 3.013 5.401 7.582 1.00 95.38 81 ALA A N 1
ATOM 610 C CA . ALA A 1 81 ? 1.876 5.500 8.490 1.00 95.38 81 ALA A CA 1
ATOM 611 C C . ALA A 1 81 ? 0.794 6.438 7.941 1.00 95.38 81 ALA A C 1
ATOM 613 O O . ALA A 1 81 ? -0.381 6.073 7.899 1.00 95.38 81 ALA A O 1
ATOM 614 N N . GLY A 1 82 ? 1.180 7.619 7.449 1.00 96.31 82 GLY A N 1
ATOM 615 C CA . GLY A 1 82 ? 0.264 8.535 6.769 1.00 96.31 82 GLY A CA 1
ATOM 616 C C . GLY A 1 82 ? -0.371 7.936 5.515 1.00 96.31 82 GLY A C 1
ATOM 617 O O . GLY A 1 82 ? -1.572 8.096 5.315 1.00 96.31 82 GLY A O 1
ATOM 618 N N . SER A 1 83 ? 0.401 7.204 4.712 1.00 95.44 83 SER A N 1
ATOM 619 C CA . SER A 1 83 ? -0.087 6.573 3.478 1.00 95.44 83 SER A CA 1
ATOM 620 C C . SER A 1 83 ? -1.126 5.483 3.758 1.00 95.44 83 SER A C 1
ATOM 622 O O . SER A 1 83 ? -2.203 5.494 3.163 1.00 95.44 83 SER A O 1
ATOM 624 N N . VAL A 1 84 ? -0.846 4.582 4.704 1.00 95.94 84 VAL A N 1
ATOM 625 C CA . VAL A 1 84 ? -1.781 3.523 5.126 1.00 95.94 84 VAL A CA 1
ATOM 626 C C . VAL A 1 84 ? -3.032 4.132 5.767 1.00 95.94 84 VAL A C 1
ATOM 628 O O . VAL A 1 84 ? -4.147 3.762 5.405 1.00 95.94 84 VAL A O 1
ATOM 631 N N . THR A 1 85 ? -2.870 5.137 6.635 1.00 96.50 85 THR A N 1
ATOM 632 C CA . THR A 1 85 ? -4.004 5.859 7.243 1.00 96.50 85 THR A CA 1
ATOM 633 C C . THR A 1 85 ? -4.890 6.510 6.175 1.00 96.50 85 THR A C 1
ATOM 635 O O . THR A 1 85 ? -6.113 6.434 6.256 1.00 96.50 85 THR A O 1
ATOM 638 N N . ALA A 1 86 ? -4.297 7.124 5.145 1.00 96.06 86 ALA A N 1
ATOM 639 C CA . ALA A 1 86 ? -5.043 7.752 4.056 1.00 96.06 86 ALA A CA 1
ATOM 640 C C . ALA A 1 86 ? -5.822 6.734 3.205 1.00 96.06 86 ALA A C 1
ATOM 642 O O . ALA A 1 86 ? -6.942 7.029 2.781 1.00 96.06 86 ALA A O 1
ATOM 643 N N . LEU A 1 87 ? -5.264 5.537 2.980 1.00 94.81 87 LEU A N 1
ATOM 644 C CA . LEU A 1 87 ? -5.969 4.448 2.293 1.00 94.81 87 LEU A CA 1
ATOM 645 C C . LEU A 1 87 ? -7.224 4.024 3.060 1.00 94.81 87 LEU A C 1
ATOM 647 O O . LEU A 1 87 ? -8.287 3.907 2.450 1.00 94.81 87 LEU A O 1
ATOM 651 N N . ILE A 1 88 ? -7.108 3.864 4.379 1.00 95.38 88 ILE A N 1
ATOM 652 C CA . ILE A 1 88 ? -8.217 3.473 5.260 1.00 95.38 88 ILE A CA 1
ATOM 653 C C . ILE A 1 88 ? -9.269 4.587 5.330 1.00 95.38 88 ILE A C 1
ATOM 655 O O . ILE A 1 88 ? -10.453 4.327 5.128 1.00 95.38 88 ILE A O 1
ATOM 659 N N . LEU A 1 89 ? -8.842 5.841 5.520 1.00 95.88 89 LEU A N 1
ATOM 660 C CA . LEU A 1 89 ? -9.724 7.013 5.529 1.00 95.88 89 LEU A CA 1
ATOM 661 C C . LEU A 1 89 ? -10.554 7.125 4.242 1.00 95.88 89 LEU A C 1
ATOM 663 O O . LEU A 1 89 ? -11.754 7.387 4.298 1.00 95.88 89 LEU A O 1
ATOM 667 N N . GLY A 1 90 ? -9.918 6.943 3.082 1.00 94.94 90 GLY A N 1
ATOM 668 C CA . GLY A 1 90 ? -10.587 7.052 1.785 1.00 94.94 90 GLY A CA 1
ATOM 669 C C . GLY A 1 90 ? -11.492 5.868 1.444 1.00 94.94 90 GLY A C 1
ATOM 670 O O . GLY A 1 90 ? -12.291 5.973 0.515 1.00 94.94 90 GLY A O 1
ATOM 671 N N . ASN A 1 91 ? -11.365 4.747 2.160 1.00 94.69 91 ASN A N 1
ATOM 672 C CA . ASN A 1 91 ? -12.060 3.498 1.857 1.00 94.69 91 ASN A CA 1
ATOM 673 C C . ASN A 1 91 ? -12.521 2.797 3.151 1.00 94.69 91 ASN A C 1
ATOM 675 O O . ASN A 1 91 ? -12.119 1.661 3.404 1.00 94.69 91 ASN A O 1
ATOM 679 N N . PRO A 1 92 ? -13.375 3.440 3.968 1.00 90.69 92 PRO A N 1
ATOM 680 C CA . PRO A 1 92 ? -13.703 2.975 5.315 1.00 90.69 92 PRO A CA 1
ATOM 681 C C . PRO A 1 92 ? -14.519 1.682 5.355 1.00 90.69 92 PRO A C 1
ATOM 683 O O . PRO A 1 92 ? -14.699 1.147 6.440 1.00 90.69 92 PRO A O 1
ATOM 686 N N . ASP A 1 93 ? -14.994 1.178 4.215 1.00 92.00 93 ASP A N 1
ATOM 687 C CA . ASP A 1 93 ? -15.731 -0.089 4.081 1.00 92.00 93 ASP A CA 1
ATOM 688 C C . ASP A 1 93 ? -14.858 -1.228 3.531 1.00 92.00 93 ASP A C 1
ATOM 690 O O . ASP A 1 93 ? -15.341 -2.331 3.280 1.00 92.00 93 ASP A O 1
ATOM 694 N N . ARG A 1 94 ? -13.574 -0.961 3.269 1.00 94.69 94 ARG A N 1
ATOM 695 C CA . ARG A 1 94 ? -12.619 -1.960 2.786 1.00 94.69 94 ARG A CA 1
ATOM 696 C C . ARG A 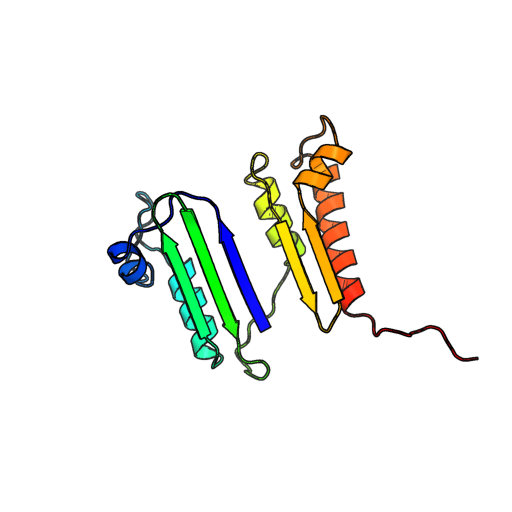1 94 ? -11.742 -2.427 3.931 1.00 94.69 94 ARG A C 1
ATOM 698 O O . ARG A 1 94 ? -11.407 -1.649 4.823 1.00 94.69 94 ARG A O 1
ATOM 705 N N . ASP A 1 95 ? -11.366 -3.695 3.868 1.00 96.00 95 ASP A N 1
ATOM 706 C CA . ASP A 1 95 ? -10.406 -4.261 4.797 1.00 96.00 95 ASP A CA 1
ATOM 707 C C . ASP A 1 95 ? -8.996 -4.126 4.236 1.00 96.00 95 ASP A C 1
ATOM 709 O O . ASP A 1 95 ? -8.741 -4.401 3.060 1.00 96.00 95 ASP A O 1
ATOM 713 N N . PHE A 1 96 ? -8.081 -3.700 5.097 1.00 97.12 96 PHE A N 1
ATOM 714 C CA . PHE A 1 96 ? -6.675 -3.539 4.788 1.00 97.12 96 PHE A CA 1
ATOM 715 C C . PHE A 1 96 ? -5.851 -4.369 5.760 1.00 97.12 96 PHE A C 1
ATOM 717 O O . PHE A 1 96 ? -6.017 -4.282 6.976 1.00 97.12 96 PHE A O 1
ATOM 724 N N . VAL A 1 97 ? -4.916 -5.127 5.196 1.00 98.12 97 VAL A N 1
ATOM 725 C CA . VAL A 1 97 ? -3.837 -5.761 5.946 1.00 98.12 97 VAL A CA 1
ATOM 726 C C . VAL A 1 97 ? -2.544 -5.099 5.513 1.00 98.12 97 VAL A C 1
ATOM 728 O O . VAL A 1 97 ? -2.189 -5.116 4.332 1.00 98.12 97 VAL A O 1
ATOM 731 N N . TYR A 1 98 ? -1.845 -4.500 6.466 1.00 97.75 98 TYR A N 1
ATOM 732 C CA . TYR A 1 98 ? -0.529 -3.928 6.249 1.00 97.75 98 TYR A CA 1
ATOM 733 C C . TYR A 1 98 ? 0.502 -4.719 7.047 1.00 97.75 98 TYR A C 1
ATOM 735 O O . TYR A 1 98 ? 0.336 -4.970 8.236 1.00 97.75 98 TYR A O 1
ATOM 743 N N . THR A 1 99 ? 1.581 -5.117 6.380 1.00 97.50 99 THR A N 1
ATOM 744 C CA . THR A 1 99 ? 2.689 -5.846 6.994 1.00 97.50 99 THR A CA 1
ATOM 745 C C . THR A 1 99 ? 3.985 -5.101 6.727 1.00 97.50 99 THR A C 1
ATOM 747 O O . THR A 1 99 ? 4.353 -4.888 5.570 1.00 97.50 99 THR A O 1
ATOM 750 N N . HIS A 1 100 ? 4.706 -4.753 7.790 1.00 95.62 100 HIS A N 1
ATOM 751 C CA . HIS A 1 100 ? 6.062 -4.223 7.702 1.00 95.62 100 HIS A CA 1
ATOM 752 C C . HIS A 1 100 ? 7.040 -5.259 8.242 1.00 95.62 100 HIS A C 1
ATOM 754 O O . HIS A 1 100 ? 6.876 -5.743 9.358 1.00 95.62 100 HIS A O 1
ATOM 760 N N . ARG A 1 101 ? 8.061 -5.606 7.454 1.00 93.88 101 ARG A N 1
ATOM 761 C CA . ARG A 1 101 ? 9.110 -6.546 7.868 1.00 93.88 101 ARG A CA 1
ATOM 762 C C . ARG A 1 101 ? 10.461 -5.866 7.809 1.00 93.88 101 ARG A C 1
ATOM 764 O O . ARG A 1 101 ? 10.822 -5.308 6.769 1.00 93.88 101 ARG A O 1
ATOM 771 N N . LYS A 1 102 ? 11.216 -5.977 8.895 1.00 90.50 102 LYS A N 1
ATOM 772 C CA . LYS A 1 102 ? 12.606 -5.537 8.971 1.00 90.50 102 LYS A CA 1
ATOM 773 C C . LYS A 1 102 ? 13.390 -6.572 9.769 1.00 90.50 102 LYS A C 1
ATOM 775 O O . LYS A 1 102 ? 12.952 -6.996 10.831 1.00 90.50 102 LYS A O 1
ATOM 780 N N . ASN A 1 103 ? 14.536 -6.996 9.236 1.00 86.94 103 ASN A N 1
ATOM 781 C CA . ASN A 1 103 ? 15.334 -8.086 9.801 1.00 86.94 103 ASN A CA 1
ATOM 782 C C . ASN A 1 103 ? 14.468 -9.341 10.032 1.00 86.94 103 ASN A C 1
ATOM 784 O O . ASN A 1 103 ? 13.885 -9.848 9.073 1.00 86.94 103 ASN A O 1
ATOM 788 N N . ASN A 1 104 ? 14.371 -9.815 11.277 1.00 87.31 104 ASN A N 1
ATOM 789 C CA . ASN A 1 104 ? 13.557 -10.967 11.662 1.00 87.31 104 ASN A CA 1
ATOM 790 C C . ASN A 1 104 ? 12.250 -10.580 12.382 1.00 87.31 104 ASN A C 1
ATOM 792 O O . ASN A 1 104 ? 11.525 -11.450 12.856 1.00 87.31 104 ASN A O 1
ATOM 796 N N . GLN A 1 105 ? 11.936 -9.284 12.455 1.00 92.50 105 GLN A N 1
ATOM 797 C CA . GLN A 1 105 ? 10.754 -8.764 13.137 1.00 92.50 105 GLN A CA 1
ATOM 798 C C . GLN A 1 105 ? 9.681 -8.344 12.126 1.00 92.50 105 GLN A C 1
ATOM 800 O O . GLN A 1 105 ? 9.960 -7.978 10.976 1.00 92.50 105 GLN A O 1
ATOM 805 N N . THR A 1 106 ? 8.421 -8.425 12.552 1.00 95.75 106 THR A N 1
ATOM 806 C CA . THR A 1 106 ? 7.258 -8.100 11.723 1.00 95.75 106 THR A CA 1
ATOM 807 C C . THR A 1 106 ? 6.231 -7.324 12.534 1.00 95.75 106 THR A C 1
ATOM 809 O O . THR A 1 106 ? 5.792 -7.797 13.576 1.00 95.75 106 THR A O 1
ATOM 812 N N . TYR A 1 107 ? 5.798 -6.184 12.002 1.00 96.19 107 TYR A N 1
ATOM 813 C CA . TYR A 1 107 ? 4.605 -5.471 12.447 1.00 96.19 107 TYR A CA 1
ATOM 814 C C . TYR A 1 107 ? 3.446 -5.773 11.493 1.00 96.19 107 TYR A C 1
ATOM 816 O O . TYR A 1 107 ? 3.627 -5.772 10.267 1.00 96.19 107 TYR A O 1
ATOM 824 N N . VAL A 1 108 ? 2.258 -6.017 12.047 1.00 97.69 108 VAL A N 1
ATOM 825 C CA . VAL A 1 108 ? 1.028 -6.255 11.287 1.00 97.69 108 VAL A CA 1
ATOM 826 C C . VAL A 1 108 ? -0.075 -5.347 11.810 1.00 97.69 108 VAL A C 1
ATOM 828 O O . VAL A 1 108 ? -0.308 -5.270 13.010 1.00 97.69 108 VAL A O 1
ATOM 831 N N . LEU A 1 109 ? -0.766 -4.698 10.880 1.00 97.31 109 LEU A N 1
ATOM 832 C CA . LEU A 1 109 ? -2.040 -4.034 11.100 1.00 97.31 109 LEU A CA 1
ATOM 833 C C . LEU A 1 109 ? -3.102 -4.772 10.286 1.00 97.31 109 LEU A C 1
ATOM 835 O O . LEU A 1 109 ? -2.953 -4.896 9.068 1.00 97.31 109 LEU A O 1
ATOM 839 N N . ASP A 1 110 ? -4.183 -5.189 10.935 1.00 97.44 110 ASP A N 1
ATOM 840 C CA . ASP A 1 110 ? -5.365 -5.753 10.287 1.00 97.44 110 ASP A CA 1
ATOM 841 C C . ASP A 1 110 ? -6.607 -4.956 10.695 1.00 97.44 11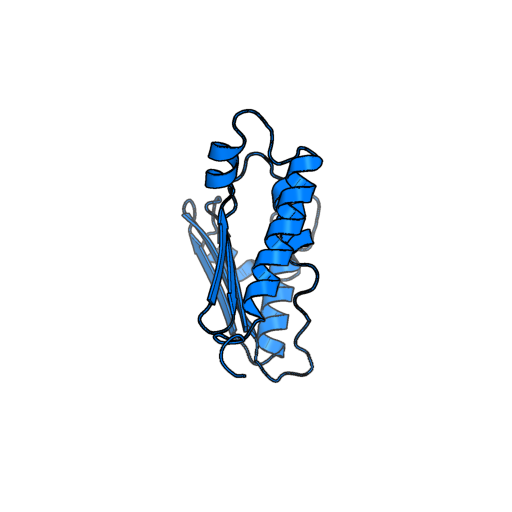0 ASP A C 1
ATOM 843 O O . ASP A 1 110 ? -6.995 -4.913 11.864 1.00 97.44 110 ASP 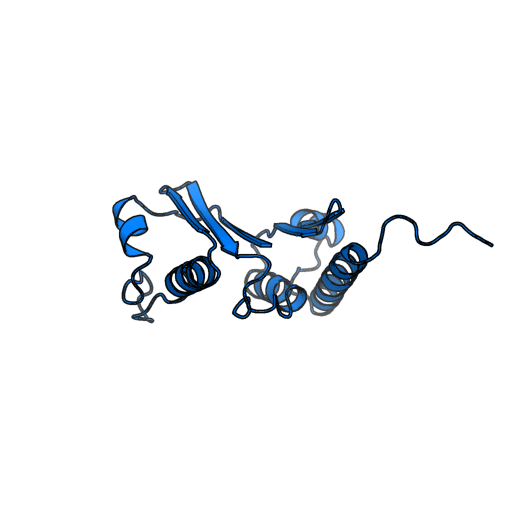A O 1
ATOM 847 N N . THR A 1 111 ? -7.252 -4.294 9.734 1.00 96.56 111 THR A N 1
ATOM 848 C CA . THR A 1 111 ? -8.437 -3.483 10.045 1.00 96.56 111 THR A CA 1
ATOM 849 C C . THR A 1 111 ? -9.634 -4.313 10.496 1.00 96.56 111 THR A C 1
ATOM 851 O O . THR A 1 111 ? -10.553 -3.749 11.086 1.00 96.56 111 THR A O 1
ATOM 854 N N . ARG A 1 112 ? -9.659 -5.624 10.232 1.00 96.38 112 ARG A N 1
ATOM 855 C CA . ARG A 1 112 ? -10.746 -6.512 10.672 1.00 96.38 112 ARG A CA 1
ATOM 856 C C . ARG A 1 112 ? -10.718 -6.681 12.189 1.00 96.38 112 ARG A C 1
ATOM 858 O O . ARG A 1 112 ? -11.739 -6.473 12.834 1.00 96.38 112 ARG A O 1
ATOM 865 N N . GLU A 1 113 ? -9.533 -6.912 12.751 1.00 95.19 113 GLU A N 1
ATOM 866 C CA . GLU A 1 113 ? -9.309 -6.981 14.204 1.00 95.19 113 GLU A CA 1
ATOM 867 C C . GLU A 1 113 ? -9.644 -5.643 14.885 1.00 95.19 113 GLU A C 1
ATOM 869 O O . GLU A 1 113 ? -10.253 -5.591 15.959 1.00 95.19 113 GLU A O 1
ATOM 874 N N . LEU A 1 114 ? -9.314 -4.526 14.224 1.00 92.62 114 LEU A N 1
ATOM 875 C CA . LEU A 1 114 ? -9.693 -3.203 14.717 1.00 92.62 114 LEU A CA 1
ATOM 876 C C . LEU A 1 114 ? -11.208 -3.004 14.749 1.00 92.62 114 LEU A C 1
ATOM 878 O O . LEU A 1 114 ? -11.713 -2.462 15.727 1.00 92.62 114 LEU A O 1
ATOM 882 N N . ARG A 1 115 ? -11.948 -3.438 13.723 1.00 93.19 115 ARG A N 1
ATOM 883 C CA . ARG A 1 115 ? -13.418 -3.343 13.723 1.00 93.19 115 ARG A CA 1
ATOM 884 C C . ARG A 1 115 ? -14.042 -4.146 14.856 1.00 93.19 115 ARG A C 1
ATOM 886 O O . ARG A 1 115 ? -14.951 -3.647 15.508 1.00 93.19 115 ARG A O 1
ATOM 893 N N . GLU A 1 116 ? -13.539 -5.353 15.104 1.00 94.19 116 GLU A N 1
ATOM 894 C CA . GLU A 1 116 ? -13.996 -6.189 16.219 1.00 94.19 116 GLU A CA 1
ATOM 895 C C . GLU A 1 116 ? -13.801 -5.482 17.568 1.00 94.19 116 GLU A C 1
ATOM 897 O O . GLU A 1 116 ? -14.672 -5.549 18.434 1.00 94.19 116 GLU A O 1
ATOM 902 N N . THR A 1 117 ? -12.700 -4.741 17.717 1.00 92.25 117 THR A N 1
ATOM 903 C CA . THR A 1 117 ? -12.389 -3.975 18.934 1.00 92.25 117 THR A CA 1
ATOM 904 C C . THR A 1 117 ? -13.212 -2.686 19.056 1.00 92.25 117 THR A C 1
ATOM 906 O O . THR A 1 117 ? -13.630 -2.314 20.152 1.00 92.25 117 THR A O 1
ATOM 909 N N . LEU A 1 118 ? -13.433 -1.980 17.946 1.00 92.44 118 LEU A N 1
ATOM 910 C CA . LEU A 1 118 ? -14.108 -0.678 17.911 1.00 92.44 118 LEU A CA 1
ATOM 911 C C . LEU A 1 118 ? -15.638 -0.774 17.993 1.00 92.44 118 LEU A C 1
ATOM 913 O O . LEU A 1 118 ? -16.290 0.220 18.325 1.00 92.44 118 LEU A O 1
ATOM 917 N N . GLY A 1 119 ? -16.216 -1.937 17.681 1.00 91.81 119 GLY A N 1
ATOM 918 C CA . GLY A 1 119 ? -17.664 -2.116 17.617 1.00 91.81 119 GLY A CA 1
ATOM 919 C C . GLY A 1 119 ? -18.294 -1.175 16.588 1.00 91.81 119 GLY A C 1
ATOM 920 O O . GLY A 1 119 ? -17.969 -1.225 15.404 1.00 91.81 119 GLY A O 1
ATOM 921 N N . ASP A 1 120 ? -19.180 -0.291 17.047 1.00 92.88 120 ASP A N 1
ATOM 922 C CA . ASP A 1 120 ? -19.925 0.629 16.179 1.00 92.88 120 ASP A CA 1
ATOM 923 C C . ASP A 1 120 ? -19.133 1.885 15.771 1.00 92.88 120 ASP A C 1
ATOM 925 O O . ASP A 1 120 ? -19.625 2.693 14.979 1.00 92.88 120 ASP A O 1
ATOM 929 N N . VAL A 1 121 ? -17.919 2.089 16.299 1.00 94.31 121 VAL A N 1
ATOM 930 C CA . VAL A 1 121 ? -17.109 3.271 15.970 1.00 94.31 121 VAL A CA 1
ATOM 931 C C . VAL A 1 121 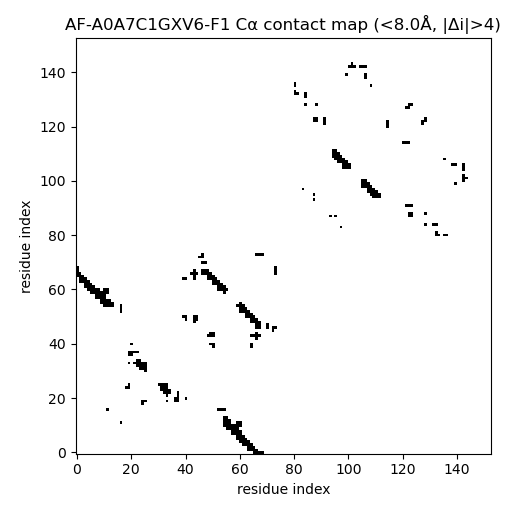? -16.454 3.099 14.589 1.00 94.31 121 VAL A C 1
ATOM 933 O O . VAL A 1 121 ? -15.647 2.187 14.398 1.00 94.31 121 VAL A O 1
ATOM 936 N N . PRO A 1 122 ? -16.725 3.985 13.610 1.00 93.62 122 PRO A N 1
ATOM 937 C CA . PRO A 1 122 ? -16.153 3.867 12.270 1.00 93.62 122 PRO A CA 1
ATOM 938 C C . PRO A 1 122 ? -14.631 4.066 12.232 1.00 93.62 122 PRO A C 1
ATOM 940 O O . PRO A 1 122 ? -14.085 4.936 12.912 1.00 93.62 122 PRO A O 1
ATOM 943 N N . LEU A 1 123 ? -13.948 3.355 11.326 1.00 93.81 123 LEU A N 1
ATOM 944 C CA . LEU A 1 123 ? -12.497 3.493 11.107 1.00 93.81 123 LEU A CA 1
ATOM 945 C C . LEU A 1 123 ? -12.061 4.902 10.676 1.00 93.81 123 LEU A C 1
ATOM 947 O O . LEU A 1 123 ? -10.915 5.289 10.893 1.00 93.81 123 LEU A O 1
ATOM 951 N N . ASN A 1 124 ? -12.957 5.676 10.061 1.00 94.06 124 ASN A N 1
ATOM 952 C CA . ASN A 1 124 ? -12.695 7.052 9.640 1.00 94.06 124 ASN A CA 1
ATOM 953 C C . ASN A 1 124 ? -13.035 8.102 10.713 1.00 94.06 124 ASN A C 1
ATOM 955 O O . ASN A 1 124 ? -12.981 9.299 10.424 1.00 94.06 124 ASN A O 1
ATOM 959 N N . HIS A 1 125 ? -13.369 7.689 11.939 1.00 95.88 125 HIS A N 1
ATOM 960 C CA . HIS A 1 125 ? -13.534 8.616 13.053 1.00 95.88 125 HIS A CA 1
ATOM 961 C C . HIS A 1 125 ? -12.186 9.293 13.393 1.00 95.88 125 HIS A C 1
ATOM 963 O O . HIS A 1 125 ? -11.169 8.598 13.461 1.00 95.88 125 HIS A O 1
ATOM 969 N N . PRO A 1 126 ? -12.128 10.618 13.646 1.00 94.94 126 PRO A N 1
ATOM 970 C CA . PRO A 1 126 ? -10.861 11.337 13.846 1.00 94.94 126 PRO A CA 1
ATOM 971 C C . PRO A 1 126 ? -9.950 10.757 14.940 1.00 94.94 126 PRO A C 1
ATOM 973 O O . PRO A 1 126 ? -8.732 10.684 14.763 1.00 94.94 126 PRO A O 1
ATOM 976 N N . GLU A 1 127 ? -10.530 10.314 16.057 1.00 94.94 127 GLU A N 1
ATOM 977 C CA . GLU A 1 127 ? -9.771 9.691 17.152 1.00 94.94 127 GLU A CA 1
ATOM 978 C C . GLU A 1 127 ? -9.195 8.332 16.742 1.00 94.94 127 GLU A C 1
ATOM 980 O O . GLU A 1 127 ? -8.027 8.059 17.007 1.00 94.94 127 GLU A O 1
ATOM 985 N N . VAL A 1 128 ? -9.965 7.524 16.005 1.00 95.06 128 VAL A N 1
ATOM 986 C CA . VAL A 1 128 ? -9.511 6.228 15.484 1.00 95.06 128 VAL A CA 1
ATOM 987 C C . VAL A 1 128 ? -8.375 6.421 14.485 1.00 95.06 128 VAL A C 1
ATOM 989 O O . VAL A 1 128 ? -7.364 5.734 14.572 1.00 95.06 128 VAL A O 1
ATOM 992 N N . LEU A 1 129 ? -8.481 7.403 13.587 1.00 94.69 129 LEU A N 1
ATOM 993 C CA . LEU A 1 129 ? -7.415 7.725 12.633 1.00 94.69 129 LEU A CA 1
ATOM 994 C C . LEU A 1 129 ? -6.130 8.180 13.331 1.00 94.69 129 LEU A C 1
ATOM 996 O O . LEU A 1 129 ? -5.033 7.838 12.889 1.00 94.69 129 LEU A O 1
ATOM 1000 N N . THR A 1 130 ? -6.260 8.949 14.414 1.00 95.81 130 THR A N 1
ATOM 1001 C CA . THR A 1 130 ? -5.111 9.407 15.208 1.00 95.81 130 THR A CA 1
ATOM 1002 C C . THR A 1 130 ? -4.430 8.226 15.892 1.00 95.81 130 THR A C 1
ATOM 1004 O O . THR A 1 130 ? -3.212 8.075 15.777 1.00 95.81 130 THR A O 1
ATOM 1007 N N . LEU A 1 131 ? -5.213 7.355 16.535 1.00 94.00 131 LEU A N 1
ATOM 1008 C CA . LEU A 1 131 ? -4.718 6.137 17.176 1.00 94.00 131 LEU A CA 1
ATOM 1009 C C . LEU A 1 131 ? -4.047 5.203 16.167 1.00 94.00 131 LEU A C 1
ATOM 1011 O O . LEU A 1 131 ? -2.921 4.770 16.389 1.00 94.00 131 LEU A O 1
ATOM 1015 N N . LEU A 1 132 ? -4.694 4.959 15.027 1.00 95.19 132 LEU A N 1
ATOM 1016 C CA . LEU A 1 132 ? -4.180 4.108 13.958 1.00 95.19 132 LEU A CA 1
ATOM 1017 C C . LEU A 1 132 ? -2.849 4.633 13.415 1.00 95.19 132 LEU A C 1
ATOM 1019 O O . LEU A 1 132 ? -1.887 3.879 13.278 1.00 95.19 132 LEU A O 1
ATOM 1023 N N . LYS A 1 133 ? -2.761 5.941 13.155 1.00 96.50 133 LYS A N 1
ATOM 1024 C CA . LYS A 1 133 ? -1.529 6.557 12.661 1.00 96.50 133 LYS A CA 1
ATOM 1025 C C . LYS A 1 133 ? -0.381 6.431 13.664 1.00 96.50 133 LYS A C 1
ATOM 1027 O O . LYS A 1 133 ? 0.750 6.186 13.244 1.00 96.50 133 LYS A O 1
ATOM 1032 N N . ASN A 1 134 ? -0.654 6.616 14.955 1.00 96.50 134 ASN A N 1
ATOM 1033 C CA . ASN A 1 134 ? 0.356 6.487 16.007 1.00 96.50 134 ASN A CA 1
ATOM 1034 C C . ASN A 1 134 ? 0.792 5.030 16.179 1.00 96.50 134 ASN A C 1
ATOM 1036 O O . ASN A 1 134 ? 1.988 4.765 16.136 1.00 96.50 134 ASN A O 1
ATOM 1040 N N . ASN A 1 135 ? -0.156 4.092 16.217 1.00 95.25 135 ASN A N 1
ATOM 1041 C CA . ASN A 1 135 ? 0.130 2.664 16.334 1.00 95.25 135 ASN A CA 1
ATOM 1042 C C . ASN A 1 135 ? 1.022 2.148 15.190 1.00 95.25 135 ASN A C 1
ATOM 1044 O O . ASN A 1 135 ? 1.984 1.431 15.444 1.00 95.25 135 ASN A O 1
ATOM 1048 N N . ILE A 1 136 ? 0.773 2.565 13.940 1.00 96.19 136 ILE A N 1
ATOM 1049 C CA . ILE A 1 136 ? 1.640 2.186 12.810 1.00 96.19 136 ILE A CA 1
ATOM 1050 C C . ILE A 1 136 ? 3.049 2.768 12.968 1.00 96.19 136 ILE A C 1
ATOM 1052 O O . ILE A 1 136 ? 4.028 2.118 12.610 1.00 96.19 136 ILE A O 1
ATOM 1056 N N . ARG A 1 137 ? 3.176 4.005 13.462 1.00 95.81 137 ARG A N 1
ATOM 1057 C CA . ARG A 1 137 ? 4.488 4.644 13.653 1.00 95.81 137 ARG A CA 1
ATOM 1058 C C . ARG A 1 137 ? 5.293 3.957 14.742 1.00 95.81 137 ARG A C 1
ATOM 1060 O O . ARG A 1 137 ? 6.458 3.664 14.504 1.00 95.81 137 ARG A O 1
ATOM 1067 N N . GLU A 1 138 ? 4.666 3.711 15.884 1.00 95.25 138 GLU A N 1
ATOM 1068 C CA . GLU A 1 138 ? 5.266 3.014 17.023 1.00 95.25 138 GLU A CA 1
ATOM 1069 C C . GLU A 1 138 ? 5.676 1.599 16.614 1.00 95.25 138 GLU A C 1
ATOM 1071 O O . GLU A 1 138 ? 6.853 1.263 16.686 1.00 95.25 138 GLU A O 1
ATOM 1076 N N . GLY A 1 139 ? 4.758 0.834 16.019 1.00 94.75 139 GLY A N 1
ATOM 1077 C CA . GLY A 1 139 ? 5.036 -0.533 15.590 1.00 94.75 139 GLY A CA 1
ATOM 1078 C C . GLY A 1 139 ? 6.114 -0.651 14.509 1.00 94.75 139 GLY A C 1
ATOM 1079 O O . GLY A 1 139 ? 6.821 -1.649 14.475 1.00 94.75 139 GLY A O 1
ATOM 1080 N N . ILE A 1 140 ? 6.285 0.347 13.630 1.00 93.56 140 ILE A N 1
ATOM 1081 C CA . ILE A 1 140 ? 7.426 0.385 12.696 1.00 93.56 140 ILE A CA 1
ATOM 1082 C C . ILE A 1 140 ? 8.725 0.754 13.427 1.00 93.56 140 ILE A C 1
ATOM 1084 O O . ILE A 1 140 ? 9.760 0.165 13.123 1.00 93.56 140 ILE A O 1
ATOM 1088 N N . ALA A 1 141 ? 8.687 1.711 14.359 1.00 91.19 141 ALA A N 1
ATOM 1089 C CA . ALA A 1 141 ? 9.866 2.156 15.105 1.00 91.19 141 ALA A CA 1
ATOM 1090 C C . ALA A 1 141 ? 10.439 1.049 16.004 1.00 91.19 141 ALA A C 1
ATOM 1092 O O . ALA A 1 141 ? 11.654 0.908 16.091 1.00 91.19 141 ALA A O 1
ATOM 1093 N N . GLU A 1 142 ? 9.588 0.210 16.594 1.00 92.12 142 GLU A N 1
ATOM 1094 C CA . GLU A 1 142 ? 10.004 -0.947 17.402 1.00 92.12 142 GLU A CA 1
ATOM 1095 C C . GLU A 1 142 ? 10.797 -1.994 16.594 1.00 92.12 142 GLU A C 1
ATOM 1097 O O . GLU A 1 142 ? 11.623 -2.715 17.150 1.00 92.12 142 GLU A O 1
ATOM 1102 N N . LEU A 1 143 ? 10.617 -2.059 15.267 1.00 88.38 143 LEU A N 1
ATOM 1103 C CA . LEU A 1 143 ? 11.413 -2.941 14.394 1.00 88.38 143 LEU A CA 1
ATOM 1104 C C . LEU A 1 143 ? 12.846 -2.429 14.173 1.00 88.38 143 LEU A C 1
ATOM 1106 O O . LEU A 1 143 ? 13.675 -3.127 13.578 1.00 88.38 143 LEU A O 1
ATOM 1110 N N . ASP A 1 144 ? 13.126 -1.182 14.559 1.00 72.25 144 ASP A N 1
ATOM 1111 C CA . ASP A 1 144 ? 14.451 -0.576 14.462 1.00 72.25 144 ASP A CA 1
ATOM 1112 C C . ASP A 1 144 ? 15.308 -0.855 15.705 1.00 72.25 144 ASP A C 1
ATOM 1114 O O . ASP A 1 144 ? 16.523 -0.634 15.656 1.00 72.25 144 ASP A O 1
ATOM 1118 N N . GLU A 1 145 ? 14.711 -1.370 16.784 1.00 70.38 145 GLU A N 1
ATOM 1119 C CA . GLU A 1 145 ? 15.419 -1.701 18.016 1.00 70.38 145 GLU A CA 1
ATOM 1120 C C . GLU A 1 145 ? 16.162 -3.045 17.883 1.00 70.38 145 GLU A C 1
ATOM 1122 O O . GLU A 1 145 ? 15.577 -4.047 17.468 1.00 70.38 145 GLU A O 1
ATOM 1127 N N . PRO A 1 146 ? 17.467 -3.108 18.207 1.00 58.69 146 PRO A N 1
ATOM 1128 C CA . PRO A 1 146 ? 18.192 -4.372 18.212 1.00 58.69 146 PRO A CA 1
ATOM 1129 C C . PRO A 1 146 ? 17.628 -5.308 19.291 1.00 58.69 146 PRO A C 1
ATOM 1131 O O . PRO A 1 146 ? 17.437 -4.896 20.436 1.00 58.69 146 PRO A O 1
ATOM 1134 N N . GLU A 1 147 ? 17.412 -6.585 18.952 1.00 54.94 147 GLU A N 1
ATOM 1135 C CA . GLU A 1 147 ? 17.116 -7.626 19.944 1.00 54.94 147 GLU A CA 1
ATOM 1136 C C . GLU A 1 147 ? 18.220 -7.627 21.024 1.00 54.94 147 GLU A C 1
ATOM 1138 O O . GLU A 1 147 ? 19.371 -7.955 20.736 1.00 54.94 147 GLU A O 1
ATOM 1143 N N . GLY A 1 148 ? 17.883 -7.251 22.267 1.00 56.88 148 GLY A N 1
ATOM 1144 C CA . GLY A 1 148 ? 18.770 -7.420 23.430 1.00 56.88 148 GLY A CA 1
ATOM 1145 C C . GLY A 1 148 ? 19.415 -6.160 24.024 1.00 56.88 148 GLY A C 1
ATOM 1146 O O . GLY A 1 148 ? 20.561 -6.210 24.458 1.00 56.88 148 GLY A O 1
ATOM 1147 N N . GLY A 1 149 ? 18.695 -5.041 24.109 1.00 47.78 149 GLY A N 1
ATOM 1148 C CA . GLY A 1 149 ? 19.155 -3.826 24.794 1.00 47.78 149 GLY A CA 1
ATOM 1149 C C . GLY A 1 149 ? 18.918 -3.760 26.310 1.00 47.78 149 GLY A C 1
ATOM 1150 O O . GLY A 1 149 ? 18.766 -2.654 26.804 1.00 47.78 149 GLY A O 1
ATOM 1151 N N . LEU A 1 150 ? 18.851 -4.876 27.048 1.00 52.25 150 LEU A N 1
ATOM 1152 C CA . LEU A 1 150 ? 18.857 -4.886 28.523 1.00 52.25 150 LEU A CA 1
ATOM 1153 C C . LEU A 1 150 ? 19.464 -6.194 29.059 1.00 52.25 150 LEU A C 1
ATOM 1155 O O . LEU A 1 150 ? 18.749 -7.054 29.561 1.00 52.25 150 LEU A O 1
ATOM 1159 N N . ASP A 1 151 ? 20.786 -6.336 28.964 1.00 51.25 151 ASP A N 1
ATOM 1160 C CA . ASP A 1 151 ? 21.563 -7.037 29.994 1.00 51.25 151 ASP A CA 1
ATOM 1161 C C . ASP A 1 151 ? 23.021 -6.551 29.975 1.00 51.25 151 ASP A C 1
ATOM 1163 O O . ASP A 1 151 ? 23.802 -6.957 29.118 1.00 51.25 151 ASP A O 1
ATOM 1167 N N . SER A 1 152 ? 23.361 -5.629 30.883 1.00 44.09 152 SER A N 1
ATOM 1168 C CA . SER A 1 152 ? 24.675 -5.549 31.543 1.00 44.09 152 SER A CA 1
ATOM 1169 C C . SER A 1 152 ? 24.775 -4.301 32.432 1.00 44.09 152 SER A C 1
ATOM 1171 O O . SER A 1 152 ? 24.841 -3.187 31.906 1.00 44.09 152 SER A O 1
ATOM 1173 N N . GLY A 1 153 ? 24.912 -4.513 33.748 1.00 42.03 153 GLY A N 1
ATOM 1174 C CA . GLY A 1 153 ? 25.634 -3.612 34.662 1.00 42.03 153 GLY A CA 1
ATOM 1175 C C . GLY A 1 153 ? 24.809 -2.909 35.722 1.00 42.03 153 GLY A C 1
ATOM 1176 O O . GLY A 1 153 ? 24.419 -1.753 35.459 1.00 42.03 153 GLY A O 1
#

Foldseek 3Di:
DKDKDWDQDQWDDPVVVVVLLPQQDDPDPPDRGNPPLVVQQVLLVVQVHHWDKDTDGRRTIMIMGHGHPPRPSDDDPPLPLVVVLVVCLVCQPDWDWDWDDDDPDIDIDTVVVVCVVCPPDTCNDPVNSVVSSVSVVVSVVVSVDDPDPDDDD

Radius of gyration: 18.37 Å; Cα contacts (8 Å, |Δi|>4): 199; chains: 1; bounding box: 46×24×58 Å

Sequence (153 aa):
FSLEVRDNGSGMDEAMVELVLDPFFTTKKVRRVGLGLPMLSQAARLTGGEFSLQSKVGEGTVVRAVFGHSHIDRQPLGDIAGSVTALILGNPDRDFVYTHRKNNQTYVLDTRELRETLGDVPLNHPEVLTLLKNNIREGIAELDEPEGGLDSG